Protein AF-A0A2D7TPS6-F1 (afdb_monomer_lite)

Foldseek 3Di:
DDPPDPQDWWKFFKAAPVRHHDPPREIETEHPVLVCVVQVVVRMDTPDIDPPDDCVVCLVRYDYSYPDPDDPSADDADADPVVRGGPADADSNRDGPVPD

Secondary structure (DSSP, 8-state):
------PPEEEEEEEE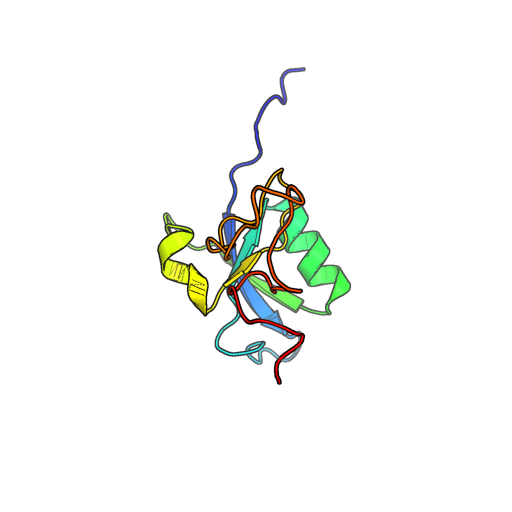TTSPBSTTT-EEEEEHHHHHHHHHHTTEEEEEEPTT--TTTSTTTEEE---SSS-TTPPP--EETTTTEESS-B-TT--BTT--

Radius of gyration: 16.19 Å; chains: 1; bounding box: 40×26×45 Å

Sequence (100 aa):
MTSNCITHQEIARVLHADGSEYKMGTIVYGTYEEIEEWCEKNDMWVDKYLDHVNPSTIYNIGEWVGTGLSNPFAVSVPFDYRTARAKGNFNTRGVDQDKW

pLDDT: mean 78.52, std 12.11, range [37.94, 91.25]

Structure (mmCIF, N/CA/C/O backbone):
data_AF-A0A2D7TPS6-F1
#
_entry.id   AF-A0A2D7TPS6-F1
#
loop_
_atom_site.group_PDB
_atom_site.id
_atom_site.type_symbol
_atom_site.label_atom_id
_atom_site.label_alt_id
_atom_site.label_comp_id
_atom_site.label_asym_id
_atom_site.label_entity_id
_atom_site.label_seq_id
_atom_site.pdbx_PDB_ins_code
_atom_site.Cartn_x
_atom_site.Cartn_y
_atom_site.Cartn_z
_atom_site.occupancy
_atom_site.B_iso_or_equiv
_atom_site.auth_seq_id
_atom_site.auth_comp_id
_atom_site.auth_asym_id
_atom_site.auth_atom_id
_atom_site.pdbx_PDB_model_num
ATOM 1 N N . MET A 1 1 ? 17.242 13.374 18.087 1.00 37.94 1 MET A N 1
ATOM 2 C CA . MET A 1 1 ? 15.923 13.041 17.514 1.00 37.94 1 MET A CA 1
ATOM 3 C C . MET A 1 1 ? 16.166 12.021 16.420 1.00 37.94 1 MET A C 1
ATOM 5 O O . MET A 1 1 ? 16.591 12.385 15.335 1.00 37.94 1 MET A O 1
ATOM 9 N N . THR A 1 2 ? 16.065 10.742 16.756 1.00 41.00 2 THR A N 1
ATOM 10 C CA . THR A 1 2 ? 16.313 9.625 15.840 1.00 41.00 2 THR A CA 1
ATOM 11 C C . THR A 1 2 ? 14.971 9.024 15.448 1.00 41.00 2 THR A C 1
ATOM 13 O O . THR A 1 2 ? 14.500 8.120 16.127 1.00 41.00 2 THR A O 1
ATOM 16 N N . SER A 1 3 ? 14.368 9.517 14.369 1.00 39.06 3 SER A N 1
ATOM 17 C CA . SER A 1 3 ? 13.342 8.770 13.631 1.00 39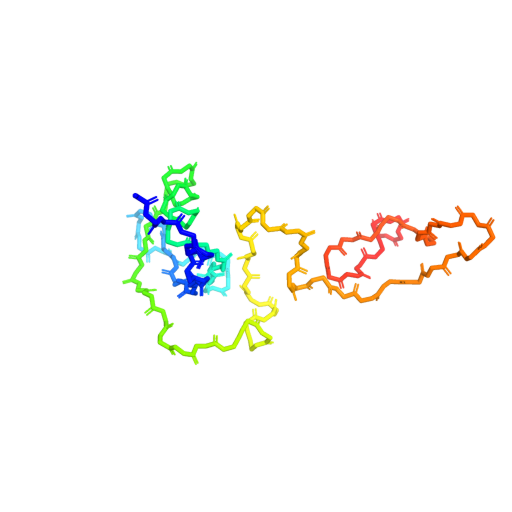.06 3 SER A CA 1
ATOM 18 C C . SER A 1 3 ? 13.908 8.470 12.254 1.00 39.06 3 SER A C 1
ATOM 20 O O . SER A 1 3 ? 13.604 9.133 11.275 1.00 39.06 3 SER A O 1
ATOM 22 N N . ASN A 1 4 ? 14.830 7.508 12.236 1.00 43.69 4 ASN A N 1
ATOM 23 C CA . ASN A 1 4 ? 15.349 6.865 11.028 1.00 43.69 4 ASN A CA 1
ATOM 24 C C . ASN A 1 4 ? 14.680 5.491 10.839 1.00 43.69 4 ASN A C 1
ATOM 26 O O . ASN A 1 4 ? 15.289 4.540 10.353 1.00 43.69 4 ASN A O 1
ATOM 30 N N . CYS A 1 5 ? 13.432 5.355 11.285 1.00 44.72 5 CYS A N 1
ATOM 31 C CA . CYS A 1 5 ? 12.614 4.208 10.948 1.00 44.72 5 CYS A CA 1
ATOM 32 C C . CYS A 1 5 ? 12.129 4.430 9.519 1.00 44.72 5 CYS A C 1
ATOM 34 O O . CYS A 1 5 ? 11.318 5.312 9.263 1.00 44.72 5 CYS A O 1
ATOM 36 N N . ILE A 1 6 ? 12.601 3.595 8.595 1.00 47.97 6 ILE A N 1
ATOM 37 C CA . ILE A 1 6 ? 11.704 3.116 7.546 1.00 47.97 6 ILE A CA 1
ATOM 38 C C . ILE A 1 6 ? 10.480 2.625 8.321 1.00 47.97 6 ILE A C 1
ATOM 40 O O . ILE A 1 6 ? 10.581 1.652 9.073 1.00 47.97 6 ILE A O 1
ATOM 44 N N . THR A 1 7 ? 9.401 3.402 8.294 1.00 57.81 7 THR A N 1
ATOM 45 C CA . THR A 1 7 ? 8.144 3.058 8.948 1.00 57.81 7 THR A CA 1
ATOM 46 C C . THR A 1 7 ? 7.759 1.675 8.435 1.00 57.81 7 THR A C 1
ATOM 48 O O . THR A 1 7 ? 7.855 1.404 7.234 1.00 57.81 7 THR A O 1
ATOM 51 N N . HIS A 1 8 ? 7.496 0.750 9.364 1.00 72.69 8 HIS A N 1
ATOM 52 C CA . HIS A 1 8 ? 7.194 -0.638 9.027 1.00 72.69 8 HIS A CA 1
ATOM 53 C C . HIS A 1 8 ? 6.070 -0.628 7.991 1.00 72.69 8 HIS A C 1
ATOM 55 O O . HIS A 1 8 ? 5.080 0.083 8.159 1.00 72.69 8 HIS A O 1
ATOM 61 N N . GLN A 1 9 ? 6.289 -1.309 6.869 1.00 78.94 9 GLN A N 1
ATOM 62 C CA . GLN A 1 9 ? 5.263 -1.414 5.846 1.00 78.94 9 GLN A CA 1
ATOM 63 C C . GLN A 1 9 ? 4.233 -2.411 6.358 1.00 78.94 9 GLN A C 1
ATOM 65 O O . GLN A 1 9 ? 4.571 -3.544 6.698 1.00 78.94 9 GLN A O 1
ATOM 70 N N . GLU A 1 10 ? 2.998 -1.958 6.425 1.00 82.81 10 GLU A N 1
ATOM 71 C CA . GLU A 1 10 ? 1.865 -2.676 6.961 1.00 82.81 10 GLU A CA 1
ATOM 72 C C . GLU A 1 10 ? 0.964 -3.145 5.828 1.00 82.81 10 GLU A C 1
ATOM 74 O O . GLU A 1 10 ? 0.929 -2.589 4.726 1.00 82.81 10 GLU A O 1
ATOM 79 N N . ILE A 1 11 ? 0.208 -4.193 6.123 1.00 86.12 11 ILE A N 1
ATOM 80 C CA . ILE A 1 11 ? -0.844 -4.683 5.252 1.00 86.12 11 ILE A CA 1
ATOM 81 C C . ILE A 1 11 ? -2.163 -4.479 5.985 1.00 86.12 11 ILE A C 1
ATOM 83 O O . ILE A 1 11 ? -2.353 -5.024 7.068 1.00 86.12 11 ILE A O 1
ATOM 87 N N . ALA A 1 12 ? -3.091 -3.737 5.389 1.00 87.06 12 ALA A N 1
ATOM 88 C CA . ALA A 1 12 ? -4.394 -3.468 5.984 1.00 87.06 12 ALA A CA 1
ATOM 89 C C . ALA A 1 12 ? -5.527 -3.960 5.092 1.00 87.06 12 ALA A C 1
ATOM 91 O O . ALA A 1 12 ? -5.467 -3.856 3.870 1.00 87.06 12 ALA A O 1
ATOM 92 N N . ARG A 1 13 ? -6.587 -4.481 5.707 1.00 86.88 13 ARG A N 1
ATOM 93 C CA . ARG A 1 13 ? -7.868 -4.681 5.029 1.00 86.88 13 ARG A CA 1
ATOM 94 C C . ARG A 1 13 ? -8.682 -3.402 5.161 1.00 86.88 13 ARG A C 1
ATOM 96 O O . ARG A 1 13 ? -8.844 -2.897 6.271 1.00 86.88 13 ARG A O 1
ATOM 103 N N . VAL A 1 14 ? -9.209 -2.920 4.042 1.00 85.94 14 VAL A N 1
ATOM 104 C CA . VAL A 1 14 ? -9.995 -1.682 3.979 1.00 85.94 14 VAL A CA 1
ATOM 105 C C . VAL A 1 14 ? -11.426 -1.967 3.545 1.00 85.94 14 VAL A C 1
ATOM 107 O O . VAL A 1 14 ? -11.690 -2.907 2.791 1.00 85.94 14 VAL A O 1
ATOM 110 N N . LEU A 1 15 ? -12.351 -1.158 4.047 1.00 83.31 15 LEU A N 1
ATOM 111 C CA . LEU A 1 15 ? -13.779 -1.225 3.755 1.00 83.31 15 LEU A CA 1
ATOM 112 C C . LEU A 1 15 ? -14.287 0.165 3.373 1.00 83.31 15 LEU A C 1
ATOM 114 O O . LEU A 1 15 ? -13.742 1.181 3.803 1.00 83.31 15 LEU A O 1
ATOM 118 N N . HIS A 1 16 ? -15.353 0.215 2.581 1.00 80.88 16 HIS A N 1
ATOM 119 C CA . HIS A 1 16 ? -16.077 1.459 2.341 1.00 80.88 16 HIS A CA 1
ATOM 120 C C . HIS A 1 16 ? -16.826 1.921 3.595 1.00 80.88 16 HIS A C 1
ATOM 122 O O . HIS A 1 16 ? -17.108 1.129 4.501 1.00 80.88 16 HIS A O 1
ATOM 128 N N . ALA A 1 17 ? -17.207 3.201 3.626 1.00 72.94 17 ALA A N 1
ATOM 129 C CA . ALA A 1 17 ? -18.022 3.780 4.696 1.00 72.94 17 ALA A CA 1
ATOM 130 C C . ALA A 1 17 ? -19.365 3.048 4.929 1.00 72.94 17 ALA A C 1
ATOM 132 O O . ALA A 1 17 ? -19.894 3.060 6.040 1.00 72.94 17 ALA A O 1
ATOM 133 N N . ASP A 1 18 ? -19.906 2.371 3.912 1.00 73.69 18 ASP A N 1
ATOM 134 C CA . ASP A 1 18 ? -21.119 1.545 3.997 1.00 73.69 18 ASP A CA 1
ATOM 135 C C . ASP A 1 18 ? -20.866 0.112 4.518 1.00 73.69 18 ASP A C 1
ATOM 137 O O . ASP A 1 18 ? -21.800 -0.683 4.644 1.00 73.69 18 ASP A O 1
ATOM 141 N N . GLY A 1 19 ? -19.611 -0.226 4.832 1.00 67.00 19 GLY A N 1
ATOM 142 C CA . GLY A 1 19 ? -19.183 -1.556 5.265 1.00 67.00 19 GLY A CA 1
ATOM 143 C C . GLY A 1 19 ? -19.055 -2.571 4.128 1.00 67.00 19 GLY A C 1
ATOM 144 O O . GLY A 1 19 ? -18.774 -3.741 4.394 1.00 67.00 19 GLY A O 1
ATOM 145 N N . SER A 1 20 ? -19.255 -2.158 2.873 1.00 75.00 20 SER A N 1
ATOM 146 C CA . SER A 1 20 ? -19.026 -3.013 1.715 1.00 75.00 20 SER A CA 1
ATOM 147 C C . SER A 1 20 ? -17.530 -3.161 1.434 1.00 75.00 20 SER A C 1
ATOM 149 O O . SER A 1 20 ? -16.709 -2.282 1.720 1.00 75.00 20 SER A O 1
ATOM 151 N N . GLU A 1 21 ? -17.154 -4.314 0.888 1.00 68.50 21 GLU A N 1
ATOM 152 C CA . GLU A 1 21 ? -15.784 -4.534 0.446 1.00 68.50 21 GLU A CA 1
ATOM 153 C C . GLU A 1 21 ? -15.531 -3.738 -0.837 1.00 68.50 21 GLU A C 1
ATOM 155 O O . GLU A 1 21 ? -16.263 -3.878 -1.821 1.00 68.50 21 GLU A O 1
ATOM 160 N N . TYR A 1 22 ? -14.448 -2.960 -0.863 1.00 65.00 22 TYR A N 1
ATOM 161 C CA . TYR A 1 22 ? -13.890 -2.513 -2.136 1.00 65.00 22 TYR A CA 1
ATOM 162 C C . TYR A 1 22 ? -13.369 -3.742 -2.912 1.00 65.00 22 TYR A C 1
ATOM 164 O O . TYR A 1 22 ? -13.149 -4.810 -2.325 1.00 65.00 22 TYR A O 1
ATOM 172 N N . LYS A 1 23 ? -13.249 -3.622 -4.245 1.00 59.91 23 LYS A N 1
ATOM 173 C CA . LYS A 1 23 ? -12.934 -4.703 -5.212 1.00 59.91 23 LYS A CA 1
ATOM 174 C C . LYS A 1 23 ? -12.194 -5.911 -4.604 1.00 59.91 23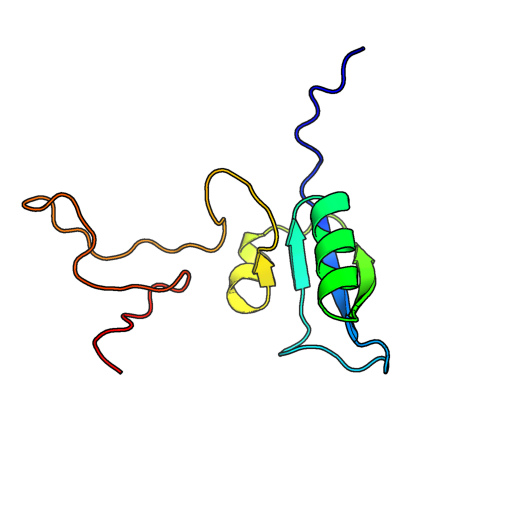 LYS A C 1
ATOM 176 O O . LYS A 1 23 ? -11.108 -5.754 -4.058 1.00 59.91 23 LYS A O 1
ATOM 181 N N . MET A 1 24 ? -12.764 -7.113 -4.777 1.00 55.84 24 MET A N 1
ATOM 182 C CA . MET A 1 24 ? -12.225 -8.416 -4.331 1.00 55.84 24 MET A CA 1
ATOM 183 C C . MET A 1 24 ? -11.466 -8.372 -2.988 1.00 55.84 24 MET A C 1
ATOM 185 O O . MET A 1 24 ? -10.336 -8.848 -2.903 1.00 55.84 24 MET A O 1
ATOM 189 N N . GLY A 1 25 ? -12.097 -7.823 -1.944 1.00 58.50 25 GLY A N 1
ATOM 190 C CA . GLY A 1 25 ? -11.563 -7.855 -0.583 1.00 58.50 25 GLY A CA 1
ATOM 191 C C . GLY A 1 25 ? -10.282 -7.041 -0.446 1.00 58.50 25 GLY A C 1
ATOM 192 O O . GLY A 1 25 ? -9.249 -7.594 -0.073 1.00 58.50 25 GLY A O 1
ATOM 193 N N . THR A 1 26 ? -10.347 -5.753 -0.792 1.00 71.62 26 THR A N 1
ATOM 194 C CA . THR A 1 26 ? -9.171 -4.888 -0.937 1.00 71.62 26 THR A CA 1
ATOM 195 C C . THR A 1 26 ? -8.278 -4.905 0.296 1.00 71.62 26 THR A C 1
ATOM 197 O O . THR A 1 26 ? -8.646 -4.503 1.403 1.00 71.62 26 THR A O 1
ATOM 200 N N . ILE A 1 27 ? -7.062 -5.372 0.052 1.00 85.69 27 ILE A N 1
ATOM 201 C CA . ILE A 1 27 ? -5.943 -5.289 0.967 1.00 85.69 27 ILE A CA 1
ATOM 202 C C . ILE A 1 27 ? -5.029 -4.186 0.438 1.00 85.69 27 ILE A C 1
ATOM 204 O O . ILE A 1 27 ? -4.679 -4.192 -0.739 1.00 85.69 27 ILE A O 1
ATOM 208 N N . VAL A 1 28 ? -4.625 -3.251 1.283 1.00 87.06 28 VAL A N 1
ATOM 209 C CA . VAL A 1 28 ? -3.664 -2.203 0.933 1.00 87.06 28 VAL A CA 1
ATOM 210 C C . VAL A 1 28 ? -2.321 -2.479 1.594 1.00 87.06 28 VAL A C 1
ATOM 212 O O . VAL A 1 28 ? -2.261 -3.025 2.695 1.00 87.06 28 VAL A O 1
ATOM 215 N N . TYR A 1 29 ? -1.242 -2.131 0.899 1.00 86.81 29 TYR A N 1
ATOM 216 C CA . TYR A 1 29 ? 0.129 -2.247 1.389 1.00 86.81 29 TYR A CA 1
ATOM 217 C C . TYR A 1 29 ? 0.824 -0.887 1.324 1.00 86.81 29 TYR A C 1
ATOM 219 O O . TYR A 1 29 ? 0.888 -0.279 0.251 1.00 86.81 29 TYR A O 1
ATOM 227 N N . GLY A 1 30 ? 1.341 -0.423 2.456 1.00 86.56 30 GLY A N 1
ATOM 228 C CA . GLY A 1 30 ? 1.961 0.893 2.621 1.00 86.56 30 GLY A CA 1
ATOM 229 C C . GLY A 1 30 ? 2.431 1.088 4.060 1.00 86.56 30 GLY A C 1
ATOM 230 O O . GLY A 1 30 ? 2.286 0.192 4.886 1.00 86.56 30 GLY A O 1
ATOM 231 N N . THR A 1 31 ? 2.983 2.247 4.404 1.00 88.00 31 THR A N 1
ATOM 232 C CA . THR A 1 31 ? 3.146 2.607 5.822 1.00 88.00 31 THR A CA 1
ATOM 233 C C . THR A 1 31 ? 1.780 2.852 6.462 1.00 88.00 31 THR A C 1
ATOM 235 O O . THR A 1 31 ? 0.792 3.097 5.769 1.00 88.00 31 THR A O 1
ATOM 238 N N . TYR A 1 32 ? 1.726 2.835 7.796 1.00 85.19 32 TYR A N 1
ATOM 239 C CA . TYR A 1 32 ? 0.519 3.214 8.536 1.00 85.19 32 TYR A CA 1
ATOM 240 C C . TYR A 1 32 ? -0.052 4.560 8.051 1.00 85.19 32 TYR A C 1
ATOM 242 O O . TYR A 1 32 ? -1.228 4.655 7.720 1.00 85.19 32 TYR A O 1
ATOM 250 N N . GLU A 1 33 ? 0.793 5.589 7.938 1.00 86.06 33 GLU A N 1
ATOM 251 C CA . GLU A 1 33 ? 0.364 6.929 7.517 1.00 86.06 33 GLU A CA 1
ATOM 252 C C . GLU A 1 33 ? -0.163 6.944 6.074 1.00 86.06 33 GLU A C 1
ATOM 254 O O . GLU A 1 33 ? -1.187 7.565 5.798 1.00 86.06 33 GLU A O 1
ATOM 259 N N . GLU A 1 34 ? 0.493 6.226 5.158 1.00 87.50 34 GLU A N 1
ATOM 260 C CA . GLU A 1 34 ? 0.073 6.137 3.754 1.00 87.50 34 GLU A CA 1
ATOM 261 C C . GLU A 1 34 ? -1.288 5.450 3.608 1.00 87.50 34 GLU A C 1
ATOM 263 O O . GLU A 1 34 ? -2.113 5.867 2.794 1.00 87.50 34 GLU A O 1
ATOM 268 N N . ILE A 1 35 ? -1.529 4.410 4.408 1.00 87.44 35 ILE A N 1
ATOM 269 C CA . ILE A 1 35 ? -2.792 3.672 4.419 1.00 87.44 35 ILE A CA 1
ATOM 270 C C . ILE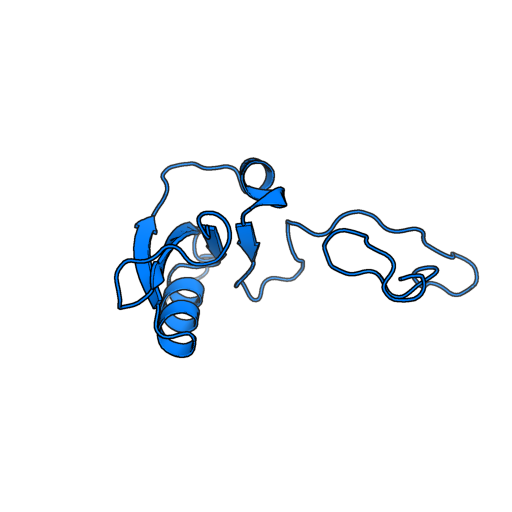 A 1 35 ? -3.930 4.560 4.925 1.00 87.44 35 ILE A C 1
ATOM 272 O O . ILE A 1 35 ? -4.971 4.629 4.271 1.00 87.44 35 ILE A O 1
ATOM 276 N N . GLU A 1 36 ? -3.735 5.261 6.042 1.00 85.06 36 GLU A N 1
ATOM 277 C CA . GLU A 1 36 ? -4.749 6.157 6.612 1.00 85.06 36 GLU A CA 1
ATOM 278 C C . GLU A 1 36 ? -5.073 7.318 5.657 1.00 85.06 36 GLU A C 1
ATOM 280 O O . GLU A 1 36 ? -6.241 7.579 5.365 1.00 85.06 36 GLU A O 1
ATOM 285 N N . GLU A 1 37 ? -4.054 7.961 5.073 1.00 88.06 37 GLU A N 1
ATOM 2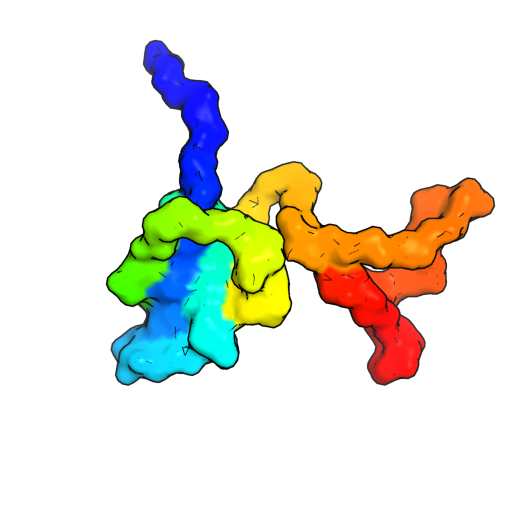86 C CA . GLU A 1 37 ? -4.264 9.021 4.081 1.00 88.06 37 GLU A CA 1
ATOM 287 C C . GLU A 1 37 ? -4.999 8.525 2.829 1.00 88.06 37 GLU A C 1
ATOM 289 O O . GLU A 1 37 ? -5.79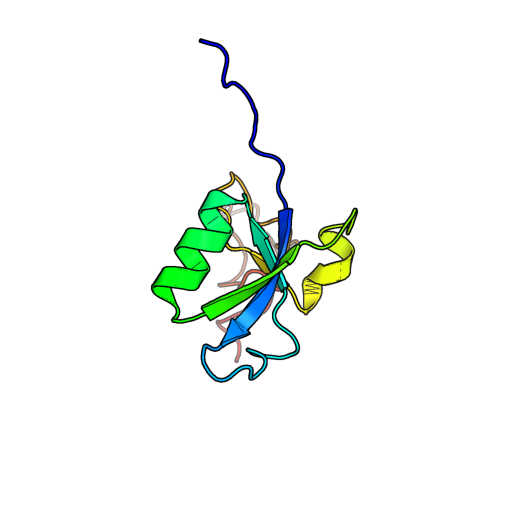7 9.254 2.231 1.00 88.06 37 GLU A O 1
ATOM 294 N N . TRP A 1 38 ? -4.692 7.309 2.375 1.00 86.88 38 TRP A N 1
ATOM 295 C CA . TRP A 1 38 ? -5.363 6.720 1.223 1.00 86.88 38 TRP A CA 1
ATOM 296 C C . TRP A 1 38 ? -6.827 6.406 1.543 1.00 86.88 38 TRP A C 1
ATOM 298 O O . TRP A 1 38 ? -7.694 6.665 0.708 1.00 86.88 38 TRP A O 1
ATOM 308 N N . CYS A 1 39 ? -7.112 5.918 2.752 1.00 86.44 39 CYS A N 1
ATOM 309 C CA . CYS A 1 39 ? -8.471 5.671 3.221 1.00 86.44 39 CYS A CA 1
ATOM 310 C C . CYS A 1 39 ? -9.295 6.968 3.261 1.00 86.44 39 CYS A C 1
ATOM 312 O O . CYS A 1 39 ? -10.380 7.016 2.679 1.00 86.44 39 CYS A O 1
ATOM 314 N N . GLU A 1 40 ? -8.747 8.048 3.829 1.00 87.31 40 GLU A N 1
ATOM 315 C CA . GLU A 1 40 ? -9.417 9.355 3.906 1.00 87.31 40 GLU A CA 1
ATOM 316 C C . GLU A 1 40 ? -9.733 9.934 2.515 1.00 87.31 40 GLU A C 1
ATOM 318 O O . GLU A 1 40 ? -10.829 10.440 2.275 1.00 87.31 40 GLU A O 1
ATOM 323 N N . LYS A 1 41 ? -8.805 9.808 1.556 1.00 86.88 41 LYS A N 1
ATOM 324 C CA . LYS A 1 41 ? -8.996 10.299 0.177 1.00 86.88 41 LYS A CA 1
ATOM 325 C C . LYS A 1 41 ? -10.051 9.513 -0.609 1.00 86.88 41 LYS A C 1
ATOM 327 O O . LYS A 1 41 ? -10.628 10.066 -1.544 1.00 86.88 41 LYS A O 1
ATOM 332 N N . ASN A 1 42 ? -10.277 8.244 -0.269 1.00 83.12 42 ASN A N 1
ATOM 333 C CA . ASN A 1 42 ? -11.165 7.340 -1.007 1.00 83.12 42 ASN A CA 1
ATOM 334 C C . ASN A 1 42 ? -12.499 7.052 -0.292 1.00 83.12 42 ASN A C 1
ATOM 336 O O . ASN A 1 42 ? -13.255 6.208 -0.772 1.00 83.12 42 ASN A O 1
ATOM 340 N N . ASP A 1 43 ? -12.800 7.746 0.813 1.00 85.75 43 ASP A N 1
ATOM 341 C CA . ASP A 1 43 ? -13.985 7.500 1.657 1.00 85.75 43 ASP A CA 1
ATOM 342 C C . ASP A 1 43 ? -14.061 6.036 2.147 1.00 85.75 43 ASP A C 1
ATOM 344 O O . ASP A 1 43 ? -15.076 5.335 2.052 1.00 85.75 43 ASP A O 1
ATOM 348 N N . MET A 1 44 ? -12.916 5.545 2.622 1.00 85.94 44 MET A N 1
ATOM 349 C CA . MET A 1 44 ? -12.719 4.195 3.145 1.00 85.94 44 MET A CA 1
ATOM 350 C C . MET A 1 44 ? -12.165 4.245 4.570 1.00 85.94 44 MET A C 1
ATOM 352 O O . MET A 1 44 ? -11.703 5.281 5.043 1.00 85.94 44 MET A O 1
ATOM 356 N N . TRP A 1 45 ? -12.199 3.111 5.262 1.00 85.81 45 TRP A N 1
ATOM 357 C CA . TRP A 1 45 ? -11.640 2.952 6.602 1.00 85.81 45 TRP A CA 1
ATOM 358 C C . TRP A 1 45 ? -10.949 1.596 6.754 1.00 85.81 45 TRP A C 1
ATOM 360 O O . TRP A 1 45 ? -11.265 0.628 6.055 1.00 85.81 45 TRP A O 1
ATOM 370 N N . VAL A 1 46 ? -9.991 1.526 7.677 1.00 86.81 46 VAL A N 1
ATOM 371 C CA . VAL A 1 46 ? -9.247 0.298 7.974 1.00 86.81 46 VAL A CA 1
ATOM 372 C C . VAL A 1 46 ? -10.066 -0.602 8.903 1.00 86.81 46 VAL A C 1
ATOM 374 O O . VAL A 1 46 ? -10.309 -0.252 10.054 1.00 86.81 46 VAL A O 1
ATOM 377 N N . ASP A 1 47 ? -10.445 -1.790 8.421 1.00 87.75 47 ASP A N 1
ATOM 378 C CA . ASP A 1 47 ? -11.084 -2.843 9.230 1.00 87.75 47 ASP A CA 1
ATOM 379 C C . ASP A 1 47 ? -10.086 -3.414 10.239 1.00 87.75 47 ASP A C 1
ATOM 381 O O . ASP A 1 47 ? -10.348 -3.515 11.437 1.00 87.75 47 ASP A O 1
ATOM 385 N N . LYS A 1 48 ? -8.907 -3.792 9.730 1.00 85.12 48 LYS A N 1
ATOM 386 C CA . LYS A 1 48 ? -7.812 -4.341 10.529 1.00 85.12 48 LYS A CA 1
ATOM 387 C C . LYS A 1 48 ? -6.488 -4.314 9.784 1.00 85.12 48 LYS A C 1
ATOM 389 O O . LYS A 1 48 ? -6.438 -4.488 8.564 1.00 85.12 48 LYS A O 1
ATOM 394 N N . TYR A 1 49 ? -5.420 -4.230 10.560 1.00 85.25 49 TYR A N 1
ATOM 395 C CA . TYR A 1 49 ? -4.067 -4.534 10.117 1.00 85.25 49 TYR A CA 1
ATOM 396 C C . TYR A 1 49 ? -3.827 -6.049 10.212 1.00 85.25 49 TYR A C 1
ATOM 398 O O . TYR A 1 49 ? -4.316 -6.714 11.129 1.00 85.25 49 TYR A O 1
ATOM 406 N N . LEU A 1 50 ? -3.163 -6.616 9.208 1.00 83.31 50 LEU A N 1
ATOM 407 C CA . LEU A 1 50 ? -2.890 -8.044 9.107 1.00 83.31 50 LEU A CA 1
ATOM 408 C C . LEU A 1 50 ? -1.519 -8.363 9.703 1.00 83.31 50 LEU A C 1
ATOM 410 O O . LEU A 1 50 ? -0.495 -7.891 9.215 1.00 83.31 50 LEU A O 1
ATOM 414 N N . ASP A 1 51 ? -1.502 -9.238 10.706 1.00 76.81 51 ASP A N 1
ATOM 415 C CA . ASP A 1 51 ? -0.261 -9.682 11.334 1.00 76.81 51 ASP A CA 1
ATOM 416 C C . ASP A 1 51 ? 0.575 -10.542 10.376 1.00 76.81 51 ASP A C 1
ATOM 418 O O . ASP A 1 51 ? 0.120 -11.576 9.881 1.00 76.81 51 ASP A O 1
ATOM 422 N N . HIS A 1 52 ? 1.833 -10.141 10.171 1.00 72.31 52 HIS A N 1
ATOM 423 C CA . HIS A 1 52 ? 2.878 -10.946 9.528 1.00 72.31 52 HIS A CA 1
ATOM 424 C C . HIS A 1 52 ? 2.466 -11.561 8.174 1.00 72.31 52 HIS A C 1
ATOM 426 O O . HIS A 1 52 ? 2.676 -12.747 7.908 1.00 72.31 52 HIS A O 1
ATOM 432 N N . VAL A 1 53 ? 1.874 -10.761 7.288 1.00 74.94 53 VAL A N 1
ATOM 433 C CA . VAL A 1 53 ? 1.589 -11.192 5.915 1.00 74.94 53 VAL A CA 1
ATOM 434 C C . VAL A 1 53 ? 2.741 -10.783 5.001 1.00 74.94 53 VAL A C 1
ATOM 436 O O . VAL A 1 53 ? 3.202 -9.647 5.013 1.00 74.94 53 VAL A O 1
ATOM 439 N N . ASN A 1 54 ? 3.218 -11.716 4.176 1.00 76.88 54 ASN A N 1
ATOM 440 C CA . ASN A 1 54 ? 4.182 -11.376 3.134 1.00 76.88 54 ASN A CA 1
ATOM 441 C C . ASN A 1 54 ? 3.467 -10.643 1.985 1.00 76.88 54 ASN A C 1
ATOM 443 O O . ASN A 1 54 ? 2.462 -11.159 1.486 1.00 76.88 54 ASN A O 1
ATOM 447 N N . PRO A 1 55 ? 4.000 -9.514 1.479 1.00 75.88 55 PRO A N 1
ATOM 448 C CA . PRO A 1 55 ? 3.401 -8.793 0.352 1.00 75.88 55 PRO A CA 1
ATOM 449 C C . PRO A 1 55 ? 3.221 -9.672 -0.896 1.00 75.88 55 PRO A C 1
ATOM 451 O O . PRO A 1 55 ? 2.243 -9.545 -1.627 1.00 75.88 55 PRO A O 1
ATOM 454 N N . SER A 1 56 ? 4.119 -10.637 -1.113 1.00 76.25 56 SER A N 1
ATOM 455 C CA . SER A 1 56 ? 4.006 -11.605 -2.210 1.00 76.25 56 SER A CA 1
ATOM 456 C C . SER A 1 56 ? 2.758 -12.489 -2.122 1.00 76.25 56 SER A C 1
ATOM 458 O O . SER A 1 56 ? 2.284 -12.951 -3.154 1.00 76.25 56 SER A O 1
ATOM 460 N N . THR A 1 57 ? 2.188 -12.704 -0.934 1.00 78.75 57 THR A N 1
ATOM 461 C CA . THR A 1 57 ? 0.957 -13.490 -0.745 1.00 78.75 57 THR A CA 1
ATOM 462 C C . THR A 1 57 ? -0.264 -12.749 -1.269 1.00 78.75 57 THR A C 1
ATOM 464 O O . THR A 1 57 ? -1.145 -13.344 -1.885 1.00 78.75 57 THR A O 1
ATOM 467 N N . ILE A 1 58 ? -0.307 -11.437 -1.054 1.00 78.88 58 ILE A N 1
ATOM 468 C CA . ILE A 1 58 ? -1.432 -10.594 -1.457 1.00 78.88 58 ILE A CA 1
ATOM 469 C C . ILE A 1 58 ? -1.251 -10.034 -2.861 1.00 78.88 58 ILE A C 1
ATOM 471 O O . ILE A 1 58 ? -2.077 -9.238 -3.284 1.00 78.88 58 ILE A O 1
ATOM 475 N N . TYR A 1 59 ? -0.211 -10.442 -3.601 1.00 76.44 59 TYR A N 1
ATOM 476 C CA . TYR A 1 59 ? 0.173 -9.759 -4.832 1.00 76.44 59 TYR A CA 1
ATOM 477 C C . TYR A 1 59 ? -1.014 -9.564 -5.776 1.00 76.44 59 TYR A C 1
ATOM 479 O O . TYR A 1 59 ? -1.203 -8.449 -6.221 1.00 76.44 59 TYR A O 1
ATOM 487 N N . ASN A 1 60 ? -1.866 -10.566 -6.016 1.00 75.00 60 ASN A N 1
ATOM 488 C CA . ASN A 1 60 ? -2.996 -10.464 -6.953 1.00 75.00 60 ASN A CA 1
ATOM 489 C C . ASN A 1 60 ? -4.179 -9.613 -6.481 1.00 75.00 60 ASN A C 1
ATOM 491 O O . ASN A 1 60 ? -4.916 -9.096 -7.316 1.00 75.00 60 ASN A O 1
ATOM 495 N N . ILE A 1 61 ? -4.385 -9.522 -5.170 1.00 76.88 61 ILE A N 1
ATOM 496 C CA . ILE A 1 61 ? -5.585 -8.922 -4.564 1.00 76.88 61 ILE A CA 1
ATOM 497 C C . ILE A 1 61 ? -5.280 -7.596 -3.862 1.00 76.88 61 ILE A C 1
ATOM 499 O O . ILE A 1 61 ? -6.189 -6.837 -3.548 1.00 76.88 61 ILE A O 1
ATOM 503 N N . GLY A 1 62 ? -3.998 -7.331 -3.617 1.00 79.00 62 GLY A N 1
ATOM 504 C CA . GLY A 1 62 ? -3.508 -6.180 -2.891 1.00 79.00 62 GLY A CA 1
ATOM 505 C C . GLY A 1 62 ? -3.213 -4.992 -3.797 1.00 79.00 62 GLY A C 1
ATOM 506 O O . GLY A 1 62 ? -2.699 -5.149 -4.912 1.00 79.00 62 GLY A O 1
ATOM 507 N N . GLU A 1 63 ? -3.501 -3.801 -3.288 1.00 84.19 63 GLU A N 1
ATOM 508 C CA . GLU A 1 63 ? -3.160 -2.519 -3.890 1.00 84.19 63 GLU A CA 1
ATOM 509 C C . GLU A 1 63 ? -1.999 -1.883 -3.120 1.00 84.19 63 GLU A C 1
ATOM 511 O O . GLU A 1 63 ? -1.988 -1.837 -1.891 1.00 84.19 63 GLU A O 1
ATOM 516 N N . TRP A 1 64 ? -0.965 -1.449 -3.838 1.00 83.81 64 TRP A N 1
ATOM 517 C CA . TRP A 1 64 ? 0.167 -0.773 -3.212 1.00 83.81 64 TRP A CA 1
ATOM 518 C C . TRP A 1 64 ? -0.124 0.717 -3.179 1.00 83.81 64 TRP A C 1
ATOM 520 O O . TRP A 1 64 ? -0.248 1.337 -4.234 1.00 83.81 64 TRP A O 1
ATOM 530 N N . VAL A 1 65 ? -0.226 1.261 -1.971 1.00 85.00 65 VAL A N 1
ATOM 531 C CA . VAL A 1 65 ? -0.513 2.680 -1.721 1.00 85.00 65 VAL A CA 1
ATOM 532 C C . VAL A 1 65 ? 0.730 3.441 -1.264 1.00 85.00 65 VAL A C 1
ATOM 534 O O . VAL A 1 65 ? 0.678 4.652 -1.071 1.00 85.00 65 VAL A O 1
ATOM 537 N N . GLY A 1 66 ? 1.852 2.733 -1.107 1.00 79.38 66 GLY A N 1
ATOM 538 C CA . GLY A 1 66 ? 3.089 3.325 -0.634 1.00 79.38 66 GLY A CA 1
ATOM 539 C C . GLY A 1 66 ? 3.842 4.149 -1.677 1.00 79.38 66 GLY A C 1
ATOM 540 O O . GLY A 1 66 ? 3.718 3.953 -2.884 1.00 79.38 66 GLY A O 1
ATOM 541 N N . THR A 1 67 ? 4.684 5.054 -1.185 1.00 72.75 67 THR A N 1
ATOM 542 C CA . THR A 1 67 ? 5.510 5.990 -1.969 1.00 72.75 67 THR A CA 1
ATOM 543 C C . THR A 1 67 ? 6.967 5.533 -2.126 1.00 72.75 67 THR A C 1
ATOM 545 O O . THR A 1 67 ? 7.834 6.295 -2.557 1.00 72.75 67 THR A O 1
ATOM 548 N N . GLY A 1 68 ? 7.259 4.276 -1.775 1.00 69.12 68 GLY A N 1
ATOM 549 C CA . GLY A 1 68 ? 8.602 3.698 -1.836 1.00 69.12 68 GLY A CA 1
ATOM 550 C C . GLY A 1 68 ? 9.224 3.667 -3.242 1.00 69.12 68 GLY A C 1
ATOM 551 O O . GLY A 1 68 ? 8.567 3.868 -4.257 1.00 69.12 68 GLY A O 1
ATOM 552 N N . LEU A 1 69 ? 10.523 3.353 -3.307 1.00 66.69 69 LEU A N 1
ATOM 553 C CA . LEU A 1 69 ? 11.331 3.352 -4.543 1.00 66.69 69 LEU A CA 1
ATOM 554 C C . LEU A 1 69 ? 10.787 2.463 -5.674 1.00 66.69 69 LEU A C 1
ATOM 556 O O . LEU A 1 69 ? 11.085 2.703 -6.843 1.00 66.69 69 LEU A O 1
ATOM 560 N N . SER A 1 70 ? 10.037 1.414 -5.344 1.00 72.31 70 SER A N 1
ATOM 561 C CA . SER A 1 70 ? 9.555 0.438 -6.318 1.00 72.31 70 SER A CA 1
ATOM 562 C C . SER A 1 70 ? 8.310 -0.273 -5.816 1.00 72.31 70 SER A C 1
ATOM 564 O O . SER A 1 70 ? 8.279 -0.728 -4.671 1.00 72.31 70 SER A O 1
ATOM 566 N N . ASN A 1 71 ? 7.332 -0.440 -6.707 1.00 77.31 71 ASN A N 1
ATOM 567 C CA . ASN A 1 71 ? 6.132 -1.210 -6.417 1.00 77.31 71 ASN A CA 1
ATOM 568 C C . ASN A 1 71 ? 6.505 -2.689 -6.185 1.00 77.31 71 ASN A C 1
ATOM 570 O O . ASN A 1 71 ? 7.013 -3.329 -7.109 1.00 77.31 71 ASN A O 1
ATOM 574 N N . PRO A 1 72 ? 6.243 -3.259 -4.998 1.00 77.50 72 PRO A N 1
ATOM 575 C CA . PRO A 1 72 ? 6.578 -4.648 -4.670 1.00 77.50 72 PRO A CA 1
ATOM 576 C C . PRO A 1 72 ? 5.767 -5.668 -5.478 1.00 77.50 72 PRO A C 1
ATOM 578 O O . PRO A 1 72 ? 6.136 -6.838 -5.543 1.00 77.50 72 PRO A O 1
ATOM 581 N N . PHE A 1 73 ? 4.659 -5.242 -6.086 1.00 81.56 73 PHE A N 1
ATOM 582 C CA . PHE A 1 73 ? 3.808 -6.079 -6.921 1.00 81.56 73 PHE A CA 1
ATOM 583 C C . PHE A 1 73 ? 4.168 -6.001 -8.407 1.00 81.56 73 PHE A C 1
ATOM 585 O O . PHE A 1 73 ? 3.534 -6.688 -9.212 1.00 81.56 73 PHE A O 1
ATOM 592 N N . ALA A 1 74 ? 5.146 -5.166 -8.782 1.00 82.25 74 ALA A N 1
ATOM 593 C CA . ALA A 1 74 ? 5.595 -5.052 -10.161 1.00 82.25 74 ALA A CA 1
ATOM 594 C C . ALA A 1 74 ? 6.286 -6.340 -10.618 1.00 82.25 74 ALA A C 1
ATOM 596 O O . ALA A 1 74 ? 7.230 -6.822 -9.991 1.00 82.25 74 ALA A O 1
ATOM 597 N N . VAL A 1 75 ? 5.832 -6.880 -11.746 1.00 83.56 75 VAL A N 1
ATOM 598 C CA . VAL A 1 75 ? 6.449 -8.050 -12.383 1.00 83.56 75 VAL A CA 1
ATOM 599 C C . VAL A 1 75 ? 7.459 -7.632 -13.449 1.00 83.56 75 VAL A C 1
ATOM 601 O O . VAL A 1 75 ? 7.410 -6.527 -13.990 1.00 83.56 75 VAL A O 1
ATOM 604 N N . SER A 1 76 ? 8.389 -8.529 -13.780 1.00 84.88 76 SER A N 1
ATOM 605 C CA . SER A 1 76 ? 9.334 -8.297 -14.874 1.00 84.88 76 SER A CA 1
ATOM 606 C C . SER A 1 76 ? 8.614 -8.235 -16.222 1.00 84.88 76 SER A C 1
ATOM 608 O O . SER A 1 76 ? 7.807 -9.105 -16.544 1.00 84.88 76 SER A O 1
ATOM 610 N N . VAL A 1 77 ? 8.957 -7.234 -17.034 1.00 87.12 77 VAL A N 1
ATOM 611 C CA . VAL A 1 77 ? 8.393 -7.026 -18.375 1.00 87.12 77 VAL A CA 1
ATOM 612 C C . VAL A 1 77 ? 9.475 -7.150 -19.450 1.00 87.12 77 VAL A C 1
ATOM 614 O O . VAL A 1 77 ? 10.653 -6.914 -19.164 1.00 87.12 77 VAL A O 1
ATOM 617 N N . PRO A 1 78 ? 9.125 -7.513 -20.698 1.00 88.81 78 PRO A N 1
ATOM 618 C CA . PRO A 1 78 ? 10.095 -7.603 -21.783 1.00 88.81 78 PRO A CA 1
ATOM 619 C C . PRO A 1 78 ? 10.859 -6.287 -22.000 1.00 88.81 78 PRO A C 1
ATOM 621 O O . PRO A 1 78 ? 10.266 -5.256 -22.321 1.00 88.81 78 PRO A O 1
ATOM 624 N N . PHE A 1 79 ? 12.187 -6.341 -21.879 1.00 89.44 79 PHE A N 1
ATOM 625 C CA . PHE A 1 79 ? 13.084 -5.194 -22.041 1.00 89.44 79 PHE A CA 1
ATOM 626 C C . PHE A 1 79 ? 13.781 -5.216 -23.407 1.00 89.44 79 PHE A C 1
ATOM 628 O O . PHE A 1 79 ? 14.211 -6.267 -23.893 1.00 89.44 79 PHE A O 1
ATOM 635 N N . ASP A 1 80 ? 13.889 -4.056 -24.048 1.00 89.25 80 ASP A N 1
ATOM 636 C CA . ASP A 1 80 ? 14.712 -3.857 -25.234 1.00 89.25 80 ASP A CA 1
ATOM 637 C C . ASP A 1 80 ? 16.021 -3.160 -24.861 1.00 89.25 80 ASP A C 1
ATOM 639 O O . ASP A 1 80 ? 16.077 -1.951 -24.640 1.00 89.25 80 ASP A O 1
ATOM 643 N N . TYR A 1 81 ? 17.102 -3.935 -24.856 1.00 89.12 81 TYR A N 1
ATOM 644 C CA . TYR A 1 81 ? 18.446 -3.445 -24.557 1.00 89.12 81 TYR A CA 1
ATOM 645 C C . TYR A 1 81 ? 19.001 -2.478 -25.607 1.00 89.12 81 TYR A C 1
ATOM 647 O O . TYR A 1 81 ? 19.937 -1.745 -25.306 1.00 89.12 81 TYR A O 1
ATOM 655 N N . ARG A 1 82 ? 18.445 -2.438 -26.827 1.00 91.25 82 ARG A N 1
ATOM 656 C CA . ARG A 1 82 ? 18.892 -1.492 -27.865 1.00 91.25 82 ARG A CA 1
ATOM 657 C C . ARG A 1 82 ? 18.391 -0.079 -27.603 1.00 91.25 82 ARG A C 1
ATOM 659 O O . ARG A 1 82 ? 19.079 0.882 -27.925 1.00 91.25 82 ARG A O 1
ATOM 666 N N . THR A 1 83 ? 17.188 0.033 -27.046 1.00 90.62 83 THR A N 1
ATOM 667 C CA . THR A 1 83 ? 16.520 1.309 -26.756 1.00 90.62 83 THR A CA 1
ATOM 668 C C . THR A 1 83 ? 16.472 1.626 -25.261 1.00 90.62 83 THR A C 1
ATOM 670 O O . THR A 1 83 ? 15.942 2.665 -24.879 1.00 90.62 83 THR A O 1
ATOM 673 N N . ALA A 1 84 ? 17.044 0.748 -24.428 1.00 87.69 84 ALA A N 1
ATOM 674 C CA . ALA A 1 84 ? 17.082 0.838 -22.972 1.00 87.69 84 ALA A CA 1
ATOM 675 C C . ALA A 1 84 ? 15.700 1.091 -22.336 1.00 87.69 84 ALA A C 1
ATOM 677 O O . ALA A 1 84 ? 15.582 1.835 -21.363 1.00 87.69 84 ALA A O 1
ATOM 678 N N . ARG A 1 85 ? 14.644 0.471 -22.882 1.00 85.94 85 ARG A N 1
ATOM 679 C CA . ARG A 1 85 ? 13.265 0.620 -22.389 1.00 85.94 85 ARG A CA 1
ATOM 680 C C . ARG A 1 85 ? 12.449 -0.663 -22.527 1.00 85.94 85 ARG A C 1
ATOM 682 O O . ARG A 1 85 ? 12.826 -1.577 -23.258 1.00 85.94 85 ARG A O 1
ATOM 689 N N . ALA A 1 86 ? 11.307 -0.721 -21.843 1.00 84.88 86 ALA A N 1
ATOM 690 C CA . ALA A 1 86 ? 10.335 -1.798 -22.018 1.00 84.88 86 ALA A CA 1
ATOM 691 C C . ALA A 1 86 ? 9.788 -1.832 -23.460 1.00 84.88 86 ALA A C 1
ATOM 693 O O . ALA A 1 86 ? 9.658 -0.798 -24.116 1.00 84.88 86 ALA A O 1
ATOM 694 N N . LYS A 1 87 ? 9.459 -3.031 -23.954 1.00 86.62 87 LYS A N 1
ATOM 695 C CA . LYS A 1 87 ? 8.965 -3.270 -25.326 1.00 86.62 87 LYS A CA 1
ATOM 696 C C . LYS A 1 87 ? 7.497 -2.881 -25.565 1.00 86.62 87 LYS A C 1
ATOM 698 O O . LYS A 1 87 ? 6.965 -3.215 -26.619 1.00 86.62 87 LYS A O 1
ATOM 703 N N . GLY A 1 88 ? 6.862 -2.209 -24.613 1.00 85.06 88 GLY A N 1
ATOM 704 C CA . GLY A 1 88 ? 5.452 -1.825 -24.643 1.00 85.06 88 GLY A CA 1
ATOM 705 C C . GLY A 1 88 ? 5.073 -1.059 -23.379 1.00 85.06 88 GLY A C 1
ATOM 706 O O . GLY A 1 88 ? 5.890 -0.931 -22.457 1.00 85.06 88 GLY A O 1
ATOM 707 N N . ASN A 1 89 ? 3.849 -0.547 -23.345 1.00 88.56 89 ASN A N 1
ATOM 708 C CA . ASN A 1 89 ? 3.284 0.114 -22.179 1.00 88.56 89 ASN A CA 1
ATOM 709 C C . ASN A 1 89 ? 2.697 -0.928 -21.219 1.00 88.56 89 ASN A C 1
ATOM 711 O O . ASN A 1 89 ? 1.557 -1.333 -21.373 1.00 88.56 89 ASN A O 1
ATOM 715 N N . PHE A 1 90 ? 3.457 -1.410 -20.236 1.00 87.25 90 PHE A N 1
ATOM 716 C CA . PHE A 1 90 ? 2.971 -2.430 -19.299 1.00 87.25 90 PHE A CA 1
ATOM 717 C C . PHE A 1 90 ? 2.464 -1.809 -17.994 1.00 87.25 90 PHE A C 1
ATOM 719 O O . PHE A 1 90 ? 3.127 -0.946 -17.421 1.00 87.25 90 PHE A O 1
ATOM 726 N N . ASN A 1 91 ? 1.331 -2.292 -17.476 1.00 85.06 91 ASN A N 1
ATOM 727 C CA . ASN A 1 91 ? 0.918 -1.965 -16.108 1.00 85.06 91 ASN A CA 1
ATOM 728 C C . ASN A 1 91 ? 1.748 -2.750 -15.068 1.00 85.06 91 ASN A C 1
ATOM 730 O O . ASN A 1 91 ? 2.526 -3.639 -15.415 1.00 85.06 91 ASN A O 1
ATOM 734 N N . THR A 1 92 ? 1.541 -2.482 -13.774 1.00 81.69 92 THR A N 1
ATOM 735 C CA . THR A 1 92 ? 2.215 -3.188 -12.662 1.00 81.69 92 THR A CA 1
ATOM 736 C C . THR A 1 92 ? 2.091 -4.716 -12.744 1.00 81.69 92 THR A C 1
ATOM 738 O O . THR A 1 92 ? 2.979 -5.439 -12.305 1.00 81.69 92 THR A O 1
ATOM 741 N N . ARG A 1 93 ? 1.012 -5.230 -13.347 1.00 82.06 93 ARG A N 1
ATOM 742 C CA . ARG A 1 93 ? 0.760 -6.669 -13.527 1.00 82.06 93 ARG A CA 1
ATOM 743 C C . ARG A 1 93 ? 1.436 -7.259 -14.765 1.00 82.06 93 ARG A C 1
ATOM 745 O O . ARG A 1 93 ? 1.253 -8.438 -15.042 1.00 82.06 93 ARG A O 1
ATOM 752 N N . GLY A 1 94 ? 2.196 -6.461 -15.513 1.00 83.38 94 GLY A N 1
ATOM 753 C CA . GLY A 1 94 ? 2.849 -6.890 -16.745 1.00 83.38 94 GLY A CA 1
ATOM 754 C C . GLY A 1 94 ? 1.883 -7.068 -17.915 1.00 83.38 94 GLY A C 1
ATOM 755 O O . GLY A 1 94 ? 2.228 -7.740 -18.885 1.00 83.38 94 GLY A O 1
ATOM 756 N N . VAL A 1 95 ? 0.682 -6.483 -17.849 1.00 85.25 95 VAL A N 1
ATOM 757 C CA . VAL A 1 95 ? -0.279 -6.502 -18.959 1.00 85.25 95 VAL A CA 1
ATOM 758 C C . VAL A 1 95 ? 0.049 -5.365 -19.923 1.00 85.25 95 VAL A C 1
ATOM 760 O O . VAL A 1 95 ? 0.056 -4.199 -19.525 1.00 85.25 95 VAL A O 1
ATOM 763 N N . ASP A 1 96 ? 0.303 -5.714 -21.183 1.00 87.44 96 ASP A N 1
ATOM 764 C CA . ASP A 1 96 ? 0.644 -4.790 -22.273 1.00 87.44 96 ASP A CA 1
ATOM 765 C C . ASP A 1 96 ? -0.571 -3.947 -22.675 1.00 87.44 96 ASP A C 1
ATOM 767 O O . ASP A 1 96 ? -1.460 -4.447 -23.352 1.00 87.44 96 ASP A O 1
ATOM 771 N N . GLN A 1 97 ? -0.616 -2.691 -22.234 1.00 86.88 97 GLN A N 1
ATOM 772 C CA . GLN A 1 97 ? -1.665 -1.697 -22.479 1.00 86.88 97 GLN A CA 1
ATOM 773 C C . GLN A 1 97 ? -1.849 -1.321 -23.959 1.00 86.88 97 GLN A C 1
ATOM 775 O O . GLN A 1 97 ? -2.856 -0.711 -24.294 1.00 86.88 97 GLN A O 1
ATOM 780 N N . ASP A 1 98 ? -0.931 -1.721 -24.845 1.00 84.62 98 ASP A N 1
ATOM 781 C CA . ASP A 1 98 ? -0.997 -1.402 -26.275 1.00 84.62 98 ASP A CA 1
ATOM 782 C C . ASP A 1 98 ? -1.681 -2.503 -27.116 1.00 84.62 98 ASP A C 1
ATOM 784 O O . ASP A 1 98 ? -1.864 -2.340 -28.325 1.00 84.62 98 ASP A O 1
ATOM 788 N N . LYS A 1 99 ? -2.019 -3.655 -26.513 1.00 75.31 99 LYS A N 1
ATOM 789 C CA . LYS A 1 99 ? -2.512 -4.852 -27.227 1.00 75.31 99 LYS A CA 1
ATOM 790 C C . LYS A 1 99 ? -3.951 -5.268 -26.916 1.00 75.31 99 LYS A C 1
ATOM 792 O O . LYS A 1 99 ? -4.390 -6.279 -27.469 1.00 75.31 99 LYS A O 1
ATOM 797 N N . TRP A 1 100 ? -4.662 -4.537 -26.061 1.00 55.66 100 TRP A N 1
ATOM 798 C CA . TRP A 1 100 ? -6.074 -4.782 -25.743 1.00 55.66 100 TRP A CA 1
ATOM 799 C C . TRP A 1 100 ? -6.899 -3.514 -25.944 1.00 55.66 100 TRP A C 1
ATOM 801 O O . TRP A 1 100 ? -6.578 -2.485 -25.317 1.00 55.66 100 TRP A O 1
#